Protein AF-A0A943WR57-F1 (afdb_monomer)

Structure (mmCIF, N/CA/C/O backbone):
data_AF-A0A943WR57-F1
#
_entry.id   AF-A0A943WR57-F1
#
loop_
_atom_site.group_PDB
_atom_site.id
_atom_site.type_symbol
_atom_site.label_atom_id
_atom_site.label_alt_id
_atom_site.label_comp_id
_atom_site.label_asym_id
_atom_site.label_entity_id
_atom_site.label_seq_id
_atom_site.pdbx_PDB_ins_code
_atom_site.Cartn_x
_atom_site.Cartn_y
_atom_site.Cartn_z
_atom_site.occupancy
_atom_site.B_iso_or_equiv
_atom_site.auth_seq_id
_atom_site.auth_comp_id
_atom_site.auth_asym_id
_atom_site.auth_atom_id
_atom_site.pdbx_PDB_model_num
ATOM 1 N N . MET A 1 1 ? -4.503 18.687 -3.479 1.00 68.00 1 MET A N 1
ATOM 2 C CA . MET A 1 1 ? -4.415 17.329 -2.901 1.00 68.00 1 MET A CA 1
ATOM 3 C C . MET A 1 1 ? -3.536 16.494 -3.815 1.00 68.00 1 MET A C 1
ATOM 5 O O . MET A 1 1 ? -3.746 16.561 -5.022 1.00 68.00 1 MET A O 1
ATOM 9 N N . ARG A 1 2 ? -2.519 15.802 -3.285 1.00 83.75 2 ARG A N 1
ATOM 10 C CA . ARG A 1 2 ? -1.677 14.888 -4.081 1.00 83.75 2 ARG A CA 1
ATOM 11 C C . ARG A 1 2 ? -2.567 13.749 -4.599 1.00 83.75 2 ARG A C 1
ATOM 13 O O . ARG A 1 2 ? -3.500 13.366 -3.904 1.00 83.75 2 ARG A O 1
ATOM 20 N N . GLN A 1 3 ? -2.325 13.270 -5.815 1.00 93.25 3 GLN A N 1
ATOM 21 C CA . GLN A 1 3 ? -3.018 12.110 -6.381 1.00 93.25 3 GLN A CA 1
ATOM 22 C C . GLN A 1 3 ? -1.965 11.058 -6.698 1.00 93.25 3 GLN A C 1
ATOM 24 O O . GLN A 1 3 ? -1.029 11.337 -7.446 1.00 93.25 3 GLN A O 1
ATOM 29 N N . ILE A 1 4 ? -2.090 9.892 -6.075 1.00 96.06 4 ILE A N 1
ATOM 30 C CA . ILE A 1 4 ? -1.194 8.756 -6.268 1.00 96.06 4 ILE A CA 1
ATOM 31 C C . ILE A 1 4 ? -2.064 7.577 -6.677 1.00 96.06 4 ILE A C 1
ATOM 33 O O . ILE A 1 4 ? -2.947 7.161 -5.924 1.00 96.06 4 ILE A O 1
ATOM 37 N N . ASP A 1 5 ? -1.809 7.042 -7.864 1.00 95.75 5 ASP A N 1
ATOM 38 C CA . ASP A 1 5 ? -2.511 5.875 -8.378 1.00 95.75 5 ASP A CA 1
ATOM 39 C C . ASP A 1 5 ? -1.576 4.663 -8.366 1.00 95.75 5 ASP A C 1
ATOM 41 O O . ASP A 1 5 ? -0.589 4.624 -9.094 1.00 95.75 5 ASP A O 1
ATOM 45 N N . LEU A 1 6 ? -1.876 3.696 -7.499 1.00 97.06 6 LEU A N 1
ATOM 46 C CA . LEU A 1 6 ? -1.194 2.404 -7.381 1.00 97.06 6 LEU A CA 1
ATOM 47 C C . LEU A 1 6 ? -2.132 1.264 -7.803 1.00 97.06 6 LEU A C 1
ATOM 49 O O . LEU A 1 6 ? -2.043 0.148 -7.279 1.00 97.06 6 LEU A O 1
ATOM 53 N N . THR A 1 7 ? -3.100 1.555 -8.680 1.00 96.25 7 THR A N 1
ATOM 54 C CA . THR A 1 7 ? -4.072 0.574 -9.179 1.00 96.25 7 THR A CA 1
ATOM 55 C C . THR A 1 7 ? -3.686 -0.065 -10.505 1.00 96.25 7 THR A C 1
ATOM 57 O O . THR A 1 7 ? -4.315 -1.048 -10.901 1.00 96.25 7 THR A O 1
ATOM 60 N N . ASP A 1 8 ? -2.638 0.429 -11.156 1.00 88.31 8 ASP A N 1
ATOM 61 C CA . ASP A 1 8 ? -2.116 -0.112 -12.405 1.00 88.31 8 ASP A CA 1
ATOM 62 C C . ASP A 1 8 ? -0.586 -0.174 -12.362 1.00 88.31 8 ASP A C 1
ATOM 64 O O . ASP A 1 8 ? 0.056 0.615 -11.669 1.00 88.31 8 ASP A O 1
ATOM 68 N N . SER A 1 9 ? 0.004 -1.128 -13.081 1.00 82.06 9 SER A N 1
ATOM 69 C CA . SER A 1 9 ? 1.452 -1.215 -13.255 1.00 82.06 9 SER A CA 1
ATOM 70 C C . SER A 1 9 ? 1.822 -1.015 -14.717 1.00 82.06 9 SER A C 1
ATOM 72 O O . SER A 1 9 ? 1.726 -1.908 -15.559 1.00 82.06 9 SER A O 1
ATOM 74 N N . ILE A 1 10 ? 2.342 0.172 -15.024 1.00 78.25 10 ILE A N 1
ATOM 75 C CA . ILE A 1 10 ? 2.962 0.422 -16.322 1.00 78.25 10 ILE A CA 1
ATOM 76 C C . ILE A 1 10 ? 4.373 -0.170 -16.294 1.00 78.25 10 ILE A C 1
ATOM 78 O O . ILE A 1 10 ? 5.290 0.363 -15.657 1.00 78.25 10 ILE A O 1
ATOM 82 N N . ARG A 1 11 ? 4.556 -1.303 -16.981 1.00 75.38 11 ARG A N 1
ATOM 83 C CA . ARG A 1 11 ? 5.883 -1.888 -17.193 1.00 75.38 11 ARG A CA 1
ATOM 84 C C . ARG A 1 11 ? 6.597 -1.169 -18.325 1.00 75.38 11 ARG A C 1
ATOM 86 O O . ARG A 1 11 ? 6.231 -1.300 -19.490 1.00 75.38 11 ARG A O 1
ATOM 93 N N . THR A 1 12 ? 7.681 -0.496 -17.975 1.00 84.44 12 THR A N 1
ATOM 94 C CA . THR A 1 12 ? 8.628 0.045 -18.951 1.00 84.44 12 THR A CA 1
ATOM 95 C C . THR A 1 12 ? 9.788 -0.943 -19.118 1.00 84.44 12 THR A C 1
ATOM 97 O O . THR A 1 12 ? 10.379 -1.326 -18.102 1.00 84.44 12 THR A O 1
ATOM 100 N N . PRO A 1 13 ? 10.146 -1.375 -20.342 1.00 86.62 13 PRO A N 1
ATOM 101 C CA . PRO A 1 13 ? 11.310 -2.239 -20.556 1.00 86.62 13 PRO A CA 1
ATOM 102 C C . PRO A 1 13 ? 12.584 -1.649 -19.929 1.00 86.62 13 PRO A C 1
ATOM 104 O O . PRO A 1 13 ? 12.829 -0.449 -20.052 1.00 86.62 13 PRO A O 1
ATOM 107 N N . GLY A 1 14 ? 13.386 -2.468 -19.240 1.00 90.81 14 GLY A N 1
ATOM 108 C CA . GLY A 1 14 ? 14.622 -2.016 -18.583 1.00 90.81 14 GLY A CA 1
ATOM 109 C C . GLY A 1 14 ? 14.424 -1.379 -17.199 1.00 90.81 14 GLY A C 1
ATOM 110 O O . GLY A 1 14 ? 15.386 -0.916 -16.582 1.00 90.81 14 GLY A O 1
ATOM 111 N N . SER A 1 15 ? 13.188 -1.327 -16.688 1.00 93.62 15 SER A N 1
ATOM 112 C CA . SER A 1 15 ? 12.881 -0.767 -15.364 1.00 93.62 15 SER A CA 1
ATOM 113 C C . SER A 1 15 ? 12.853 -1.798 -14.228 1.00 93.62 15 SER A C 1
ATOM 115 O O . SER A 1 15 ? 12.580 -1.435 -13.083 1.00 93.62 15 SER A O 1
ATOM 117 N N . GLU A 1 16 ? 13.189 -3.060 -14.497 1.00 94.69 16 GLU A N 1
ATOM 118 C CA . GLU A 1 16 ? 13.042 -4.194 -13.576 1.00 94.69 16 GLU A CA 1
ATOM 119 C C . GLU A 1 16 ? 13.788 -3.947 -12.259 1.00 94.69 16 GLU A C 1
ATOM 121 O O . GLU A 1 16 ? 13.219 -4.062 -11.175 1.00 94.69 16 GLU A O 1
ATOM 126 N N . ALA A 1 17 ? 15.043 -3.495 -12.335 1.00 96.19 17 ALA A N 1
ATOM 127 C CA . ALA A 1 17 ? 15.840 -3.197 -11.146 1.00 96.19 17 ALA A CA 1
ATOM 128 C C . ALA A 1 17 ? 15.253 -2.045 -10.309 1.00 96.19 17 ALA A C 1
ATOM 130 O O . ALA A 1 17 ? 15.412 -2.019 -9.086 1.00 96.19 17 ALA A O 1
ATOM 131 N N . ARG A 1 18 ? 14.588 -1.075 -10.950 1.00 95.75 18 ARG 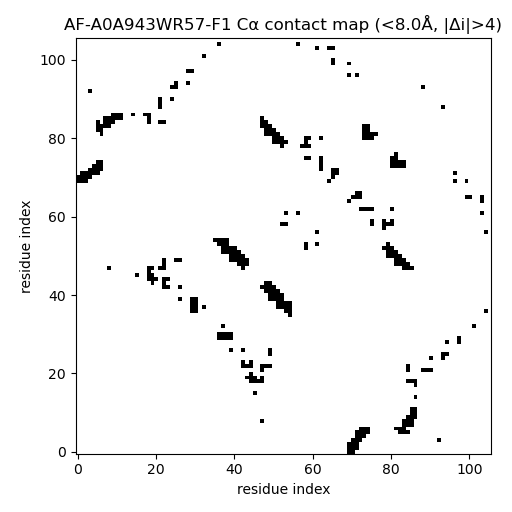A N 1
ATOM 132 C CA . ARG A 1 18 ? 13.926 0.040 -10.261 1.00 95.75 18 ARG A CA 1
ATOM 133 C C . ARG A 1 18 ? 12.643 -0.430 -9.582 1.00 95.75 18 ARG A C 1
ATOM 135 O O . ARG A 1 18 ? 12.445 -0.107 -8.414 1.00 95.75 18 ARG A O 1
ATOM 142 N N . ILE A 1 19 ? 11.820 -1.208 -10.282 1.00 96.62 19 ILE A N 1
ATOM 143 C CA . ILE A 1 19 ? 10.590 -1.803 -9.744 1.00 96.62 19 ILE A CA 1
ATOM 144 C C . ILE A 1 19 ? 10.912 -2.687 -8.533 1.00 96.62 19 ILE A C 1
ATOM 146 O O . ILE A 1 19 ? 10.277 -2.554 -7.486 1.00 96.62 19 ILE A O 1
ATOM 150 N N . ALA A 1 20 ? 11.966 -3.500 -8.618 1.00 97.38 20 ALA A N 1
ATOM 151 C CA . ALA A 1 20 ? 12.429 -4.312 -7.501 1.00 97.38 20 ALA A CA 1
ATOM 152 C C . ALA A 1 20 ? 12.813 -3.451 -6.280 1.00 97.38 20 ALA A C 1
ATOM 154 O O . ALA A 1 20 ? 12.401 -3.740 -5.157 1.00 97.38 20 ALA A O 1
ATOM 155 N N . ARG A 1 21 ? 13.536 -2.336 -6.485 1.00 98.44 21 ARG A N 1
ATOM 156 C CA . ARG A 1 21 ? 13.874 -1.393 -5.399 1.00 98.44 21 ARG A CA 1
ATOM 157 C C . ARG A 1 21 ? 12.638 -0.753 -4.765 1.00 98.44 21 ARG A C 1
ATOM 159 O O . ARG A 1 21 ? 12.576 -0.689 -3.543 1.00 98.44 21 ARG A O 1
ATOM 166 N N . LEU A 1 22 ? 11.671 -0.302 -5.564 1.00 98.25 22 LEU A N 1
ATOM 167 C CA . LEU A 1 22 ? 10.415 0.256 -5.048 1.00 98.25 22 LEU A CA 1
ATOM 168 C C . LEU A 1 22 ? 9.625 -0.772 -4.236 1.00 98.25 22 LEU A C 1
ATOM 170 O O . LEU A 1 22 ? 9.112 -0.452 -3.169 1.00 98.25 22 LEU A O 1
ATOM 174 N N . THR A 1 23 ? 9.558 -2.009 -4.728 1.00 98.44 23 THR A N 1
ATOM 175 C CA . THR A 1 23 ? 8.835 -3.100 -4.066 1.00 98.44 23 THR A CA 1
ATOM 176 C C . THR A 1 23 ? 9.447 -3.408 -2.707 1.00 98.44 23 THR A C 1
ATOM 178 O O . THR A 1 23 ? 8.727 -3.459 -1.711 1.00 98.44 23 THR A O 1
ATOM 181 N N . ARG A 1 24 ? 10.782 -3.524 -2.634 1.00 98.69 24 ARG A N 1
ATOM 182 C CA . ARG A 1 24 ? 11.494 -3.695 -1.358 1.00 98.69 24 ARG A CA 1
ATOM 183 C C . ARG A 1 24 ? 11.301 -2.508 -0.420 1.00 98.69 24 ARG A C 1
ATOM 185 O O . ARG A 1 24 ? 11.144 -2.717 0.776 1.00 98.69 24 ARG A O 1
ATOM 192 N N . HIS A 1 25 ? 11.283 -1.285 -0.952 1.00 98.69 25 HIS A N 1
ATOM 193 C CA . HIS A 1 25 ? 11.052 -0.078 -0.156 1.00 98.69 25 HIS A CA 1
ATOM 194 C C . HIS A 1 25 ? 9.661 -0.065 0.471 1.00 98.69 25 HIS A C 1
ATOM 196 O O . HIS A 1 25 ? 9.550 0.079 1.685 1.00 98.69 25 HIS A O 1
ATOM 202 N N . LEU A 1 26 ? 8.603 -0.275 -0.321 1.00 98.62 26 LEU A N 1
ATOM 203 C CA . LEU A 1 26 ? 7.242 -0.336 0.218 1.00 98.62 26 LEU A CA 1
ATOM 204 C C . LEU A 1 26 ? 7.099 -1.483 1.223 1.00 98.62 26 LEU A C 1
ATOM 206 O O . LEU A 1 26 ? 6.510 -1.294 2.283 1.00 98.62 26 LEU A O 1
ATOM 210 N N . HIS A 1 27 ? 7.666 -2.654 0.922 1.00 98.62 27 HIS A N 1
ATOM 211 C CA . HIS A 1 27 ? 7.658 -3.784 1.845 1.00 98.62 27 HIS A CA 1
ATOM 212 C C . HIS A 1 27 ? 8.303 -3.419 3.190 1.00 98.62 27 HIS A C 1
ATOM 214 O O . HIS A 1 27 ? 7.672 -3.616 4.225 1.00 98.62 27 HIS A O 1
ATOM 220 N N . ALA A 1 28 ? 9.503 -2.830 3.183 1.00 98.25 28 ALA A N 1
ATOM 221 C CA . ALA A 1 28 ? 10.186 -2.395 4.400 1.00 98.25 28 ALA A CA 1
ATOM 222 C C . ALA A 1 28 ? 9.351 -1.374 5.189 1.00 98.25 28 ALA A C 1
ATOM 224 O O . ALA A 1 28 ? 9.129 -1.561 6.380 1.00 98.25 28 ALA A O 1
ATOM 225 N N . ARG A 1 29 ? 8.784 -0.366 4.514 1.00 97.88 29 ARG A N 1
ATOM 226 C CA . ARG A 1 29 ? 7.910 0.626 5.157 1.00 97.88 29 ARG A CA 1
ATOM 227 C C . ARG A 1 29 ? 6.698 0.001 5.835 1.00 97.88 29 ARG A C 1
ATOM 229 O O . ARG A 1 29 ? 6.365 0.365 6.957 1.00 97.88 29 ARG A O 1
ATOM 236 N N . LEU A 1 30 ? 6.032 -0.951 5.188 1.00 97.44 30 LEU A N 1
ATOM 237 C CA . LEU A 1 30 ? 4.888 -1.628 5.801 1.00 97.44 30 LEU A CA 1
ATOM 238 C C . LEU A 1 30 ? 5.302 -2.483 7.010 1.00 97.44 30 LEU A C 1
ATOM 240 O O . LEU A 1 30 ? 4.537 -2.564 7.967 1.00 97.44 30 LEU A O 1
ATOM 244 N N . LEU A 1 31 ? 6.504 -3.070 7.003 1.00 96.00 31 LEU A N 1
ATOM 245 C CA . LEU A 1 31 ? 7.050 -3.787 8.161 1.00 96.00 31 LEU A CA 1
ATOM 246 C C . LEU A 1 31 ? 7.441 -2.849 9.316 1.00 96.00 31 LEU A C 1
ATOM 248 O O . LEU A 1 31 ? 7.285 -3.234 10.475 1.00 96.00 31 LEU A O 1
ATOM 252 N N . ASP A 1 32 ? 7.880 -1.620 9.020 1.00 95.88 32 ASP A N 1
ATOM 253 C CA . ASP A 1 32 ? 8.267 -0.612 10.022 1.00 95.88 32 ASP A CA 1
ATOM 254 C C . ASP A 1 32 ? 7.104 -0.178 10.937 1.00 95.88 32 ASP A C 1
ATOM 256 O O . ASP A 1 32 ? 7.347 0.403 11.993 1.00 95.88 32 ASP A O 1
ATOM 260 N N . PHE A 1 33 ? 5.845 -0.480 10.588 1.00 94.19 33 PHE A N 1
ATOM 261 C CA . PHE A 1 33 ? 4.709 -0.279 11.499 1.00 94.19 33 PHE A CA 1
ATOM 262 C C . PHE A 1 33 ? 4.824 -1.099 12.793 1.00 94.19 33 PHE A C 1
ATOM 264 O O . PHE A 1 33 ? 4.271 -0.710 13.820 1.00 94.19 33 PHE A O 1
ATOM 271 N N . GLY A 1 34 ? 5.500 -2.250 12.745 1.00 88.69 34 GLY A N 1
ATOM 272 C CA . GLY A 1 34 ? 5.569 -3.172 13.871 1.00 88.69 34 GLY A CA 1
ATOM 273 C C . GLY A 1 34 ? 4.242 -3.896 14.168 1.00 88.69 34 GLY A C 1
ATOM 274 O O . GLY A 1 34 ? 3.365 -4.016 13.304 1.00 88.69 34 GLY A O 1
ATOM 275 N N . PRO A 1 35 ? 4.098 -4.461 15.381 1.00 85.81 35 PRO A N 1
ATOM 276 C CA . PRO A 1 35 ? 2.918 -5.233 15.766 1.00 85.81 35 PRO A CA 1
ATOM 277 C C . PRO A 1 35 ? 1.620 -4.423 15.659 1.00 85.81 35 PRO A C 1
ATOM 279 O O . PRO A 1 35 ? 1.543 -3.300 16.142 1.00 85.81 35 PRO A O 1
ATOM 282 N N . GLY A 1 36 ? 0.584 -5.018 15.062 1.00 83.56 36 GLY A N 1
ATOM 283 C CA . GLY A 1 36 ? -0.717 -4.365 14.855 1.00 83.56 36 GLY A CA 1
ATOM 284 C C . GLY A 1 36 ? -0.824 -3.555 13.558 1.00 83.56 36 GLY A C 1
ATOM 285 O O . GLY A 1 36 ? -1.928 -3.179 13.181 1.00 83.56 36 GLY A O 1
ATOM 286 N N . GLY A 1 37 ? 0.285 -3.350 12.842 1.00 91.94 37 GLY A N 1
ATOM 287 C CA . GLY A 1 37 ? 0.297 -2.696 11.538 1.00 91.94 37 GLY A CA 1
ATOM 288 C C . GLY A 1 37 ? -0.203 -3.554 10.368 1.00 91.94 37 GLY A C 1
ATOM 289 O O . GLY A 1 37 ? -0.681 -4.683 10.549 1.00 91.94 37 GLY A O 1
ATOM 290 N N . PRO A 1 38 ? -0.052 -3.044 9.131 1.00 96.88 38 PRO A N 1
ATOM 291 C CA . PRO A 1 38 ? -0.328 -3.796 7.916 1.00 96.88 38 PRO A CA 1
ATOM 292 C C . PRO A 1 38 ? 0.427 -5.130 7.892 1.00 96.88 38 PRO A C 1
ATOM 294 O O . PRO A 1 38 ? 1.647 -5.192 8.032 1.00 96.88 38 PRO A O 1
ATOM 297 N N . LYS A 1 39 ? -0.296 -6.223 7.649 1.00 97.31 39 LYS A N 1
ATOM 298 C CA . LYS A 1 39 ? 0.294 -7.546 7.452 1.00 97.31 39 LYS A CA 1
ATOM 299 C C . LYS A 1 39 ? 0.585 -7.754 5.972 1.00 97.31 39 LYS A C 1
ATOM 301 O O . LYS A 1 39 ? -0.335 -8.028 5.199 1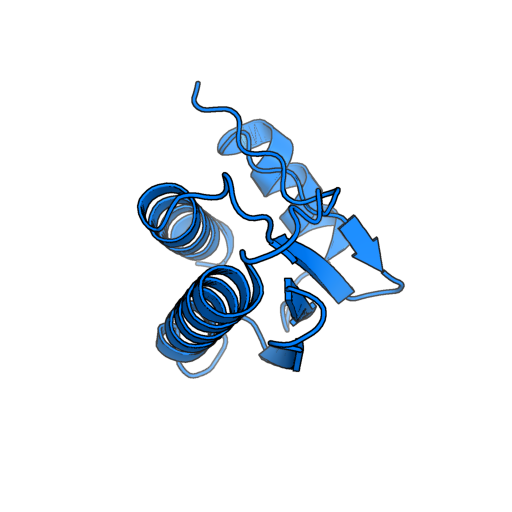.00 97.31 39 LYS A O 1
ATOM 306 N N . VAL A 1 40 ? 1.856 -7.672 5.589 1.00 97.94 40 VAL A N 1
ATOM 307 C CA . VAL A 1 40 ? 2.296 -7.990 4.224 1.00 97.94 40 VAL A CA 1
ATOM 308 C C . VAL A 1 40 ? 2.173 -9.496 3.981 1.00 97.94 40 VAL A C 1
ATOM 310 O O . VAL A 1 40 ? 2.664 -10.309 4.761 1.00 97.94 40 VAL A O 1
ATOM 313 N N . LEU A 1 41 ? 1.472 -9.866 2.912 1.00 98.12 41 LEU A N 1
ATOM 314 C CA . LEU A 1 41 ? 1.264 -11.252 2.488 1.00 98.12 41 LEU A CA 1
ATOM 315 C C . LEU A 1 41 ? 2.251 -11.670 1.398 1.00 98.12 41 LEU A C 1
ATOM 317 O O . LEU A 1 41 ? 2.678 -12.820 1.364 1.00 98.12 41 LEU A O 1
ATOM 321 N N . SER A 1 42 ? 2.595 -10.747 0.501 1.00 98.31 42 SER A N 1
ATOM 322 C CA . SER A 1 42 ? 3.587 -10.973 -0.548 1.00 98.31 42 SER A CA 1
ATOM 323 C C . SER A 1 42 ? 4.167 -9.653 -1.044 1.00 98.31 42 SER A C 1
ATOM 325 O O . SER A 1 42 ? 3.459 -8.649 -1.113 1.00 98.31 42 SER A O 1
ATOM 327 N N . ALA A 1 43 ? 5.429 -9.687 -1.460 1.00 98.38 43 ALA A N 1
ATOM 328 C CA . ALA A 1 43 ? 6.109 -8.604 -2.158 1.00 98.38 43 ALA A CA 1
ATOM 329 C C . ALA A 1 43 ? 6.840 -9.208 -3.368 1.00 98.38 43 ALA A C 1
ATOM 331 O O . ALA A 1 43 ? 7.885 -9.835 -3.211 1.00 98.38 43 ALA A O 1
ATOM 332 N N . ASP A 1 44 ? 6.254 -9.088 -4.558 1.00 97.56 44 ASP A N 1
ATOM 333 C CA . ASP A 1 44 ? 6.821 -9.615 -5.800 1.00 97.56 44 ASP A CA 1
ATOM 334 C C . ASP A 1 44 ? 7.596 -8.512 -6.522 1.00 97.56 44 ASP A C 1
ATOM 336 O O . ASP A 1 44 ? 7.023 -7.634 -7.172 1.00 97.56 44 ASP A O 1
ATOM 340 N N . GLU A 1 45 ? 8.919 -8.577 -6.403 1.00 96.81 45 GLU A N 1
ATOM 341 C CA . GLU A 1 45 ? 9.856 -7.630 -7.007 1.00 96.81 45 GLU A CA 1
ATOM 342 C C . GLU A 1 45 ? 9.878 -7.688 -8.540 1.00 96.81 45 GLU A C 1
ATOM 344 O O . GLU A 1 45 ? 10.202 -6.691 -9.185 1.00 96.81 45 GLU A O 1
ATOM 349 N N . THR A 1 46 ? 9.520 -8.835 -9.125 1.00 93.50 46 THR A N 1
ATOM 350 C CA . THR A 1 46 ? 9.457 -9.022 -10.581 1.00 93.50 46 THR A CA 1
ATOM 351 C C . THR A 1 46 ? 8.176 -8.421 -11.143 1.00 93.50 46 THR A C 1
ATOM 353 O O . THR A 1 46 ? 8.171 -7.883 -12.255 1.00 93.50 46 THR A O 1
ATOM 356 N N . ALA A 1 47 ? 7.076 -8.525 -10.395 1.00 92.75 47 ALA A N 1
ATOM 357 C CA . ALA A 1 47 ? 5.788 -7.960 -10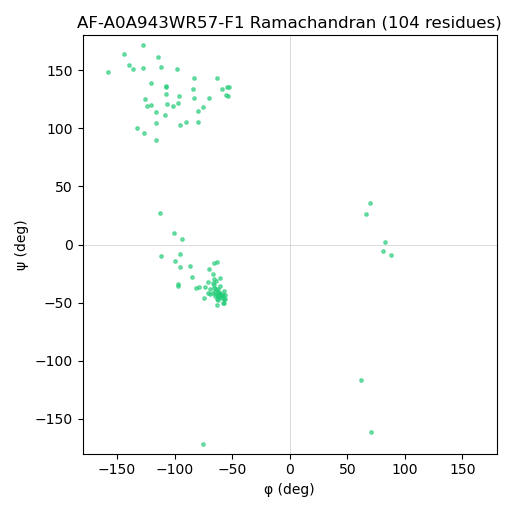.771 1.00 92.75 47 ALA A CA 1
ATOM 358 C C . ALA A 1 47 ? 5.588 -6.504 -10.354 1.00 92.75 47 ALA A C 1
ATOM 360 O O . ALA A 1 47 ? 4.713 -5.844 -10.911 1.00 92.75 47 ALA A O 1
ATOM 361 N N . GLY A 1 48 ? 6.384 -6.005 -9.409 1.00 96.50 48 GLY A N 1
ATOM 362 C CA . GLY A 1 48 ? 6.150 -4.696 -8.818 1.00 96.50 48 GLY A CA 1
ATOM 363 C C . GLY A 1 48 ? 4.903 -4.684 -7.951 1.00 96.50 48 GLY A C 1
ATOM 364 O 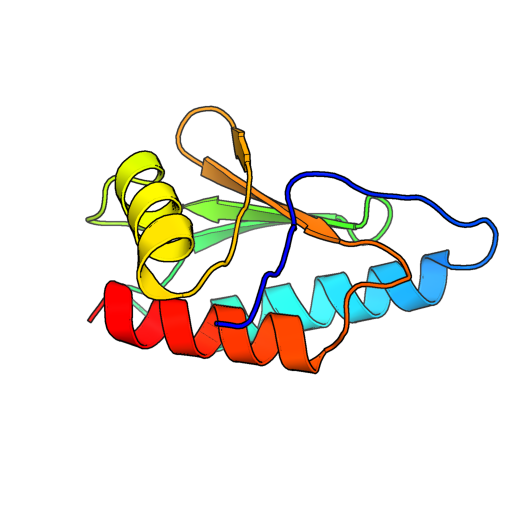O . GLY A 1 48 ? 4.158 -3.714 -7.982 1.00 96.50 48 GLY A O 1
ATOM 365 N N . THR A 1 49 ? 4.612 -5.775 -7.239 1.00 97.94 49 THR A N 1
ATOM 366 C CA . THR A 1 49 ? 3.371 -5.877 -6.460 1.00 97.94 49 THR A CA 1
ATOM 367 C C . THR A 1 49 ? 3.637 -6.090 -4.988 1.00 97.94 49 THR A C 1
ATOM 369 O O . THR A 1 49 ? 4.500 -6.879 -4.604 1.00 97.94 49 THR A O 1
ATOM 372 N N . VAL A 1 50 ? 2.852 -5.418 -4.151 1.00 98.62 50 VAL A N 1
ATOM 373 C CA . VAL A 1 50 ? 2.809 -5.677 -2.712 1.00 98.62 50 VAL A CA 1
ATOM 374 C C . VAL A 1 50 ? 1.367 -5.949 -2.318 1.00 98.62 50 VAL A C 1
ATOM 376 O O . VAL A 1 50 ? 0.479 -5.145 -2.599 1.00 98.62 50 VAL A O 1
ATOM 379 N N . ARG A 1 51 ? 1.130 -7.093 -1.672 1.00 98.62 51 ARG A N 1
ATOM 380 C CA . ARG A 1 51 ? -0.177 -7.466 -1.122 1.00 98.62 51 ARG A CA 1
ATOM 381 C C . ARG A 1 51 ? -0.125 -7.371 0.388 1.00 98.62 51 ARG A C 1
ATOM 383 O O . ARG A 1 51 ? 0.763 -7.958 1.006 1.00 98.62 51 ARG A O 1
ATOM 390 N N . ALA A 1 52 ? -1.085 -6.678 0.982 1.00 98.38 52 ALA A N 1
ATOM 391 C CA . ALA A 1 52 ? -1.191 -6.540 2.428 1.00 98.38 52 ALA A CA 1
ATOM 392 C C . ALA A 1 52 ? -2.645 -6.640 2.899 1.00 98.38 52 ALA A C 1
ATOM 394 O O . ALA A 1 52 ? -3.580 -6.340 2.162 1.00 98.38 52 ALA A O 1
ATOM 395 N N . ARG A 1 53 ? -2.833 -7.049 4.150 1.00 97.62 53 ARG A N 1
ATOM 396 C CA . ARG A 1 53 ? -4.100 -6.919 4.882 1.00 97.62 53 ARG A CA 1
ATOM 397 C C . ARG A 1 53 ? -3.915 -5.954 6.041 1.00 97.62 53 ARG A C 1
ATOM 399 O O . ARG A 1 53 ? -2.793 -5.741 6.491 1.00 97.62 53 ARG A O 1
ATOM 406 N N . PHE A 1 54 ? -5.020 -5.443 6.564 1.00 96.88 54 PHE A N 1
ATOM 407 C CA . PHE A 1 54 ? -5.030 -4.556 7.724 1.00 96.88 54 PHE A CA 1
ATOM 408 C C . PHE A 1 54 ? -5.768 -5.252 8.877 1.00 96.88 54 PHE A C 1
ATOM 410 O O . PHE A 1 54 ? -6.993 -5.181 8.943 1.00 96.88 54 PHE A O 1
ATOM 417 N N . PRO A 1 55 ? -5.072 -6.017 9.741 1.00 94.94 55 PRO A N 1
ATOM 418 C CA 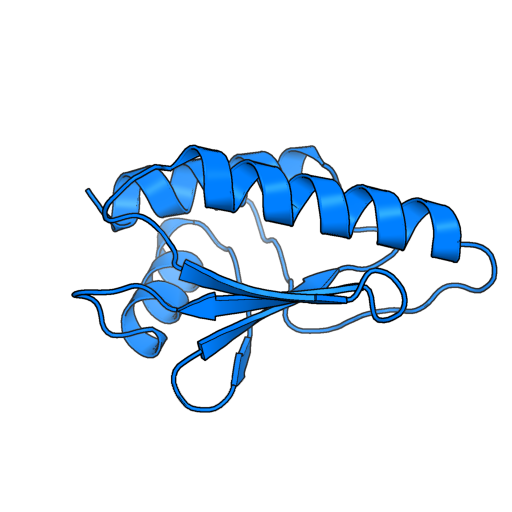. PRO A 1 55 ? -5.707 -6.724 10.852 1.00 94.94 55 PRO A CA 1
ATOM 419 C C . PRO A 1 55 ? -6.522 -5.776 11.736 1.00 94.94 55 PRO A C 1
ATOM 421 O O . PRO A 1 55 ? -6.056 -4.696 12.064 1.00 94.94 55 PRO A O 1
ATOM 424 N N . GLY A 1 56 ? -7.737 -6.175 12.115 1.00 94.00 56 GLY A N 1
ATOM 425 C CA . GLY A 1 56 ? -8.644 -5.318 12.891 1.00 94.00 56 GLY A CA 1
ATOM 426 C C . GLY A 1 56 ? -9.415 -4.283 12.063 1.00 94.00 56 GLY A C 1
ATOM 427 O O . GLY A 1 56 ? -10.330 -3.658 12.591 1.00 94.00 56 GLY A O 1
ATOM 428 N N . HIS A 1 57 ? -9.130 -4.156 10.763 1.00 95.25 57 HIS A N 1
ATOM 429 C CA . HIS A 1 57 ? -9.795 -3.210 9.869 1.00 95.25 57 HIS A CA 1
ATOM 430 C C . HIS A 1 57 ? -10.340 -3.901 8.612 1.00 95.25 57 HIS A C 1
ATOM 43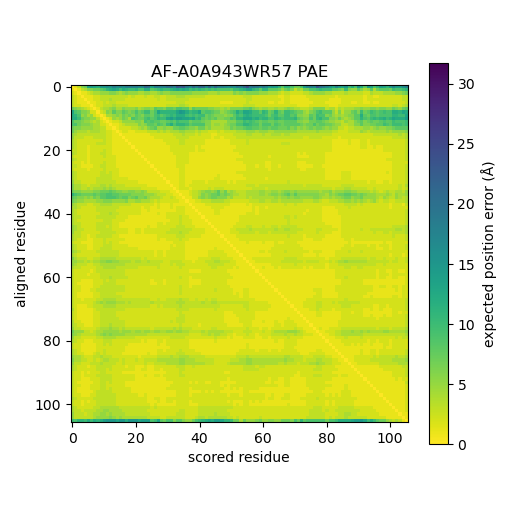2 O O . HIS A 1 57 ? -9.806 -4.899 8.127 1.00 95.25 57 HIS A O 1
ATOM 438 N N . SER A 1 58 ? -11.409 -3.345 8.038 1.00 96.81 58 SER A N 1
ATOM 439 C CA . SER A 1 58 ? -11.860 -3.743 6.703 1.00 96.81 58 SER A CA 1
ATOM 440 C C . SER A 1 58 ? -10.929 -3.146 5.652 1.00 96.81 58 SER A C 1
ATOM 442 O O . SER A 1 58 ? -10.859 -1.926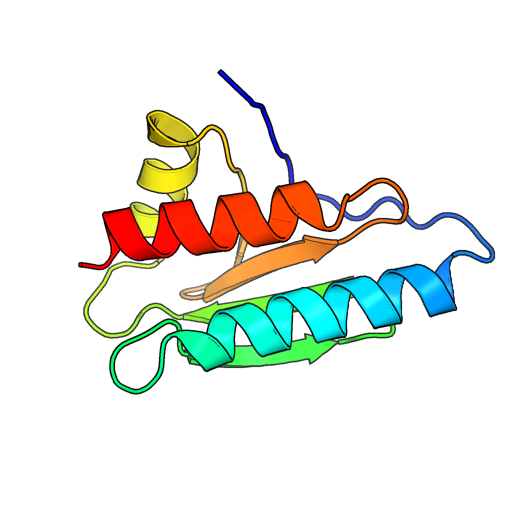 5.506 1.00 96.81 58 SER A O 1
ATOM 444 N N . THR A 1 59 ? -10.252 -3.994 4.876 1.00 98.12 59 THR A N 1
ATOM 445 C CA . THR A 1 59 ? -9.335 -3.533 3.825 1.00 98.12 59 THR A CA 1
ATOM 446 C C . THR A 1 59 ? -10.017 -2.616 2.813 1.00 98.12 59 THR A C 1
ATOM 448 O O . THR A 1 59 ? -9.452 -1.594 2.435 1.00 98.12 59 THR A O 1
ATOM 451 N N . ALA A 1 60 ? -11.258 -2.923 2.430 1.00 98.25 60 ALA A N 1
ATOM 452 C CA . ALA A 1 60 ? -12.024 -2.079 1.519 1.00 98.25 60 ALA A CA 1
ATOM 453 C C . ALA A 1 60 ? -12.250 -0.668 2.091 1.00 98.25 60 ALA A C 1
ATOM 455 O O . ALA A 1 60 ? -12.079 0.315 1.378 1.00 98.25 60 ALA A O 1
ATOM 456 N N . GLN A 1 61 ? -12.569 -0.562 3.387 1.00 97.94 61 GLN A N 1
ATOM 457 C CA . GLN A 1 61 ? -12.758 0.732 4.050 1.00 97.94 61 GLN A CA 1
ATOM 458 C C . GLN A 1 61 ? -11.442 1.501 4.197 1.00 97.94 61 GLN A C 1
ATOM 460 O O . GLN A 1 61 ? -11.430 2.715 4.025 1.00 97.94 61 GLN A O 1
ATOM 465 N N . VAL A 1 62 ? -10.328 0.819 4.483 1.00 98.06 62 VAL A N 1
ATOM 466 C CA . VAL A 1 62 ? -9.004 1.463 4.533 1.00 98.06 62 VAL A CA 1
ATOM 467 C C . VAL A 1 62 ? -8.645 2.059 3.170 1.00 98.06 62 VAL A C 1
ATOM 469 O O . VAL A 1 62 ? -8.216 3.209 3.106 1.00 98.06 62 VAL A O 1
ATOM 472 N N . LEU A 1 63 ? -8.866 1.317 2.080 1.00 98.38 63 LEU A N 1
ATOM 473 C CA . LEU A 1 63 ? -8.605 1.799 0.720 1.00 98.38 63 LEU A CA 1
ATOM 474 C C . LEU A 1 63 ? -9.509 2.974 0.323 1.00 98.38 63 LEU A C 1
ATOM 476 O O . LEU A 1 63 ? -9.029 3.930 -0.282 1.00 98.38 63 LEU A O 1
ATOM 480 N N . ASP A 1 64 ? -10.792 2.932 0.687 1.00 98.31 64 ASP A N 1
ATOM 481 C CA . ASP A 1 64 ? -11.724 4.040 0.450 1.00 98.31 64 ASP A CA 1
ATOM 482 C C . ASP A 1 64 ? -11.308 5.310 1.212 1.00 98.31 64 ASP A C 1
ATOM 484 O O . ASP A 1 64 ? -11.253 6.406 0.647 1.00 98.31 64 ASP A O 1
ATOM 488 N N . ARG A 1 65 ? -10.905 5.164 2.481 1.00 97.75 65 ARG A N 1
ATOM 489 C CA . ARG A 1 65 ? -10.391 6.282 3.285 1.00 97.75 65 ARG A CA 1
ATOM 490 C C . ARG A 1 65 ? -9.085 6.832 2.720 1.00 97.75 65 ARG A C 1
ATOM 492 O O . ARG A 1 65 ? -8.981 8.041 2.571 1.00 97.75 65 ARG A O 1
ATOM 499 N N . LEU A 1 66 ? -8.131 5.987 2.324 1.00 97.75 66 LEU A N 1
ATOM 500 C CA . LEU A 1 66 ? -6.905 6.437 1.649 1.00 97.75 66 LEU A CA 1
ATOM 501 C C . LEU A 1 66 ? -7.205 7.248 0.381 1.00 97.75 66 LEU A C 1
ATOM 503 O O . LEU A 1 66 ? -6.594 8.296 0.157 1.00 97.75 66 LEU A O 1
ATOM 507 N N . ALA A 1 67 ? -8.157 6.793 -0.433 1.00 97.81 67 ALA A N 1
ATOM 508 C CA . ALA A 1 67 ? -8.526 7.485 -1.660 1.00 97.81 67 ALA A CA 1
ATOM 509 C C . ALA A 1 67 ? -9.172 8.848 -1.371 1.00 97.81 67 ALA A C 1
ATOM 511 O O . ALA A 1 67 ? -8.854 9.835 -2.034 1.00 97.81 67 ALA A O 1
ATOM 512 N N . THR A 1 68 ? -10.053 8.915 -0.372 1.00 97.19 68 THR A N 1
ATOM 513 C CA . THR A 1 68 ? -10.826 10.123 -0.051 1.00 97.19 68 THR A CA 1
ATOM 514 C C . THR A 1 68 ? -10.057 11.148 0.785 1.00 97.19 68 THR A C 1
ATOM 516 O O . THR A 1 68 ? -10.205 12.343 0.534 1.00 97.19 68 THR A O 1
ATOM 519 N N . SER A 1 69 ? -9.226 10.724 1.745 1.00 94.94 69 SER A N 1
ATOM 520 C CA . SER A 1 69 ? -8.509 11.630 2.657 1.00 94.94 69 SER A CA 1
ATOM 521 C C . SER A 1 69 ? -7.074 11.939 2.229 1.00 94.94 69 SER A C 1
ATOM 523 O O . SER A 1 69 ? -6.604 13.055 2.450 1.00 94.94 69 SER A O 1
ATOM 525 N N . ALA A 1 70 ? -6.383 10.981 1.605 1.00 95.81 70 ALA A N 1
ATOM 526 C CA . ALA A 1 70 ? -4.979 11.114 1.209 1.00 95.81 70 ALA A CA 1
ATOM 527 C C . ALA A 1 70 ? -4.782 11.178 -0.317 1.00 95.81 70 ALA A C 1
ATOM 529 O O . ALA A 1 70 ? -3.688 11.479 -0.790 1.00 95.81 70 ALA A O 1
ATOM 530 N N . GLY A 1 71 ? -5.826 10.910 -1.109 1.00 97.62 71 GLY A N 1
ATOM 531 C CA . GLY A 1 71 ? -5.716 10.855 -2.568 1.00 97.62 71 GLY A CA 1
ATOM 532 C C . GLY A 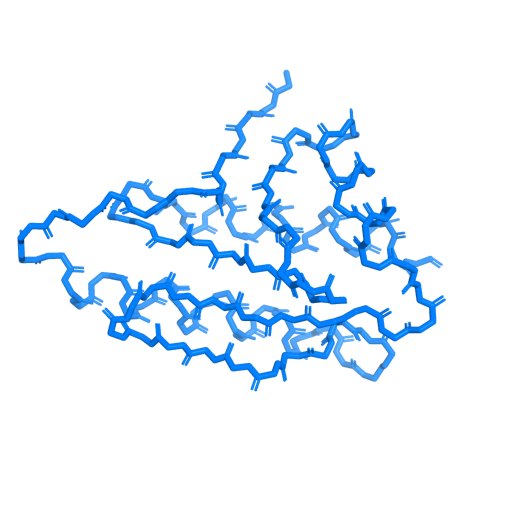1 71 ? -4.854 9.690 -3.065 1.00 97.62 71 GLY A C 1
ATOM 533 O O . GLY A 1 71 ? -4.262 9.792 -4.140 1.00 97.62 71 GLY A O 1
ATOM 534 N N . VAL A 1 72 ? -4.750 8.604 -2.287 1.00 98.00 72 VAL A N 1
ATOM 535 C CA . VAL A 1 72 ? -3.982 7.405 -2.654 1.00 98.00 72 VAL A CA 1
ATOM 536 C C . VAL A 1 72 ? -4.928 6.274 -3.018 1.00 98.00 72 VAL A C 1
ATOM 538 O O . VAL A 1 72 ? -5.737 5.842 -2.201 1.00 98.00 72 VAL A O 1
ATOM 541 N N . ARG A 1 73 ? -4.819 5.767 -4.245 1.00 98.12 73 ARG A N 1
ATOM 542 C CA . ARG A 1 73 ? -5.643 4.661 -4.739 1.00 98.12 73 ARG A CA 1
ATOM 543 C C . ARG A 1 73 ? -4.806 3.397 -4.843 1.00 98.12 73 ARG A C 1
ATOM 545 O O . ARG A 1 73 ? -3.692 3.431 -5.350 1.00 98.12 73 ARG A O 1
ATOM 552 N N . ALA A 1 74 ? -5.361 2.278 -4.399 1.00 98.06 74 ALA A N 1
ATOM 553 C CA . ALA A 1 74 ? -4.807 0.943 -4.596 1.00 98.06 74 ALA A CA 1
ATOM 554 C C . ALA A 1 74 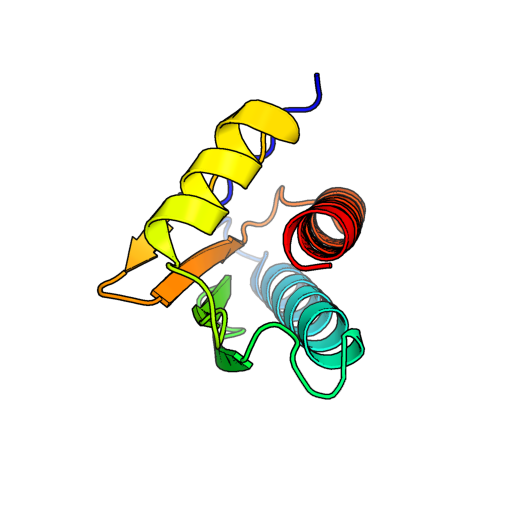? -5.956 -0.048 -4.815 1.00 98.06 74 ALA A C 1
ATOM 556 O O . ALA A 1 74 ? -7.123 0.279 -4.571 1.00 98.06 74 ALA A O 1
ATOM 557 N N . ARG A 1 75 ? -5.657 -1.242 -5.332 1.00 98.00 75 ARG A N 1
ATOM 558 C CA . ARG A 1 75 ? -6.701 -2.217 -5.665 1.00 98.00 75 ARG A CA 1
ATOM 559 C C . ARG A 1 75 ? -7.116 -3.020 -4.447 1.00 98.00 75 ARG A C 1
ATOM 561 O O . ARG A 1 75 ? -6.281 -3.424 -3.645 1.00 98.00 75 ARG A O 1
ATOM 568 N N . LEU A 1 76 ? -8.407 -3.322 -4.374 1.00 98.12 76 LEU A N 1
ATOM 569 C CA . LEU A 1 76 ? -8.903 -4.419 -3.558 1.00 98.12 76 LEU A CA 1
ATOM 570 C C . LEU A 1 76 ? -8.749 -5.723 -4.356 1.00 98.12 76 LEU A C 1
ATOM 572 O O . LEU A 1 76 ? -9.217 -5.819 -5.491 1.00 98.12 76 LEU A O 1
ATOM 576 N N . ASP A 1 77 ? -8.084 -6.706 -3.765 1.00 96.44 77 ASP A N 1
ATOM 577 C CA . ASP A 1 77 ? -7.880 -8.051 -4.300 1.00 96.44 77 ASP A CA 1
ATOM 578 C C . ASP A 1 77 ? -8.350 -9.070 -3.253 1.00 96.44 77 ASP A C 1
ATOM 580 O O . ASP A 1 77 ? -7.650 -9.371 -2.282 1.00 96.44 77 ASP A O 1
ATOM 584 N N . GLY A 1 78 ? -9.595 -9.530 -3.401 1.00 94.88 78 GLY A N 1
ATOM 585 C CA . GLY A 1 78 ? -10.296 -10.271 -2.355 1.00 94.88 78 GLY A CA 1
ATOM 586 C C . GLY A 1 78 ? -10.476 -9.414 -1.099 1.00 94.88 78 GLY A C 1
ATOM 587 O O . GLY A 1 78 ? -11.140 -8.383 -1.129 1.00 94.88 78 GLY A O 1
ATOM 588 N N . ASP A 1 79 ? -9.871 -9.840 0.007 1.00 94.62 79 ASP A N 1
ATOM 589 C CA . ASP A 1 79 ? -9.837 -9.125 1.289 1.00 94.62 79 ASP A CA 1
ATOM 590 C C . ASP A 1 79 ? -8.504 -8.384 1.532 1.00 94.62 79 ASP A C 1
ATOM 592 O O . ASP A 1 79 ? -8.240 -7.910 2.640 1.00 94.62 79 ASP A O 1
ATOM 596 N N . CYS A 1 80 ? -7.648 -8.291 0.511 1.00 97.81 80 CYS A N 1
ATOM 597 C CA . CYS A 1 80 ? -6.318 -7.692 0.581 1.00 97.81 80 CYS A CA 1
ATOM 598 C C . CYS A 1 80 ? -6.242 -6.393 -0.221 1.00 97.81 80 CYS A C 1
ATOM 600 O O . CYS A 1 80 ? -6.928 -6.218 -1.225 1.00 97.81 80 CYS A O 1
ATOM 602 N N . ALA A 1 81 ? -5.345 -5.506 0.186 1.00 98.50 81 ALA A N 1
ATOM 603 C CA . ALA A 1 81 ? -4.891 -4.402 -0.632 1.00 98.50 81 ALA A CA 1
ATOM 604 C C . ALA A 1 81 ? -3.774 -4.908 -1.539 1.00 98.50 81 ALA A C 1
ATOM 606 O O . ALA A 1 81 ? -2.859 -5.594 -1.082 1.00 98.50 81 ALA A O 1
ATOM 607 N N . LEU A 1 82 ? -3.859 -4.553 -2.813 1.00 98.62 82 LEU A N 1
ATOM 608 C CA . LEU A 1 82 ? -2.849 -4.790 -3.828 1.00 98.62 82 LEU A CA 1
ATOM 609 C C . LEU A 1 82 ? -2.334 -3.435 -4.315 1.00 98.62 82 LEU A C 1
ATOM 611 O O . LEU A 1 82 ? -3.068 -2.665 -4.940 1.00 98.62 82 LEU A O 1
ATOM 615 N N . PHE A 1 83 ? -1.063 -3.172 -4.033 1.00 98.38 83 PHE A N 1
ATOM 616 C CA . PHE A 1 83 ? -0.332 -2.010 -4.521 1.00 98.38 83 PHE A CA 1
ATOM 617 C C . PHE A 1 83 ? 0.463 -2.412 -5.758 1.00 98.38 83 PHE A C 1
ATOM 619 O O . PHE A 1 83 ? 1.289 -3.327 -5.693 1.00 98.38 83 PHE A O 1
ATOM 626 N N . LEU A 1 84 ? 0.197 -1.738 -6.874 1.00 98.00 84 LEU A N 1
ATOM 627 C CA . LEU A 1 84 ? 0.884 -1.928 -8.145 1.00 98.00 84 LEU A CA 1
ATOM 628 C C . LEU A 1 84 ? 1.896 -0.797 -8.322 1.00 98.00 84 LEU A C 1
ATOM 630 O O . LEU A 1 84 ? 1.541 0.376 -8.295 1.00 98.00 84 LEU A O 1
ATOM 634 N N . LEU A 1 85 ? 3.168 -1.169 -8.429 1.00 97.19 85 LEU A N 1
ATOM 635 C CA . LEU A 1 85 ? 4.300 -0.260 -8.527 1.00 97.19 85 LEU A CA 1
ATOM 636 C C . LEU A 1 85 ? 4.841 -0.276 -9.950 1.00 97.19 85 LEU A C 1
ATOM 638 O O . LEU A 1 85 ? 5.052 -1.331 -10.553 1.00 97.19 85 LEU A O 1
ATOM 642 N N . SER A 1 86 ? 5.126 0.910 -10.458 1.00 93.50 86 SER A N 1
ATOM 643 C CA . SER A 1 86 ? 5.603 1.138 -11.814 1.00 93.50 86 SER A CA 1
ATOM 644 C C . SER A 1 86 ? 6.874 1.980 -11.813 1.00 93.50 86 SER A C 1
ATOM 646 O O . SER A 1 86 ? 7.356 2.481 -10.791 1.00 93.50 86 SER A O 1
ATOM 648 N N . SER A 1 87 ? 7.494 2.104 -12.984 1.00 92.31 87 SER A N 1
ATOM 649 C CA . SER A 1 87 ? 8.759 2.827 -13.136 1.00 92.31 87 SER A CA 1
ATOM 650 C C . SER A 1 87 ? 8.663 4.332 -12.858 1.00 92.31 87 SER A C 1
ATOM 652 O O . SER A 1 87 ? 9.693 4.973 -12.676 1.00 92.31 87 SER A O 1
ATOM 654 N N . ASP A 1 88 ? 7.460 4.892 -12.835 1.00 92.44 88 ASP A N 1
ATOM 655 C CA . ASP A 1 88 ? 7.146 6.287 -12.516 1.00 92.44 88 ASP A CA 1
ATOM 656 C C . ASP A 1 88 ? 6.761 6.496 -11.043 1.00 92.44 88 ASP A C 1
ATOM 658 O O . ASP A 1 88 ? 6.905 7.612 -10.543 1.00 92.44 88 ASP A O 1
ATOM 662 N N . THR A 1 89 ? 6.372 5.442 -10.310 1.00 95.12 89 THR A N 1
ATOM 663 C CA . THR A 1 89 ? 6.126 5.531 -8.864 1.00 95.12 89 THR A CA 1
ATOM 664 C C . THR A 1 89 ? 7.367 6.082 -8.169 1.00 95.12 89 THR A C 1
ATOM 666 O O . THR A 1 89 ? 8.480 5.580 -8.380 1.00 95.12 89 THR A O 1
ATOM 669 N N . ARG A 1 90 ? 7.210 7.117 -7.343 1.00 96.06 90 ARG A N 1
ATOM 670 C CA . ARG A 1 90 ? 8.331 7.742 -6.633 1.00 96.06 90 ARG A CA 1
ATOM 671 C C . ARG A 1 90 ? 8.431 7.205 -5.211 1.00 96.06 90 ARG A C 1
ATOM 673 O O . ARG A 1 90 ? 7.422 6.852 -4.605 1.00 96.06 90 ARG A O 1
ATOM 680 N N . PHE A 1 91 ? 9.637 7.176 -4.653 1.00 97.69 91 PHE A N 1
ATOM 681 C CA . PHE A 1 91 ? 9.840 6.730 -3.270 1.00 97.69 91 PHE A CA 1
ATOM 682 C C . PHE A 1 91 ? 9.066 7.608 -2.276 1.00 97.69 91 PHE A C 1
ATOM 684 O O . PHE A 1 91 ? 8.467 7.102 -1.333 1.00 97.69 91 PHE A O 1
ATOM 691 N N . GLU A 1 92 ? 8.961 8.906 -2.553 1.00 97.94 92 GLU A N 1
ATOM 692 C CA . GLU A 1 92 ? 8.217 9.871 -1.746 1.00 97.94 92 GLU A CA 1
ATOM 693 C C . GLU A 1 92 ? 6.697 9.670 -1.826 1.00 97.94 92 GLU A C 1
ATOM 695 O O . GLU A 1 92 ? 5.972 10.185 -0.976 1.00 97.94 92 GLU A O 1
ATOM 700 N N . ASP A 1 93 ? 6.182 9.008 -2.871 1.00 97.56 93 ASP A N 1
ATOM 701 C CA . ASP A 1 93 ? 4.770 8.603 -2.923 1.00 97.56 93 ASP A CA 1
ATOM 702 C C . ASP A 1 93 ? 4.532 7.422 -1.962 1.00 97.56 93 ASP A C 1
ATOM 704 O O . ASP A 1 93 ? 3.509 7.381 -1.283 1.00 97.56 93 ASP A O 1
ATOM 708 N N . LEU A 1 94 ? 5.504 6.508 -1.840 1.00 98.06 94 LEU A N 1
ATOM 709 C CA . LEU A 1 94 ? 5.440 5.359 -0.929 1.00 98.06 94 LEU A CA 1
ATOM 710 C C . LEU A 1 94 ? 5.574 5.775 0.538 1.00 98.06 94 LEU A C 1
ATOM 712 O O . LEU A 1 94 ? 4.825 5.288 1.381 1.00 98.06 94 LEU A O 1
ATOM 716 N N . ASP A 1 95 ? 6.477 6.709 0.839 1.00 98.00 95 ASP A N 1
ATOM 717 C CA . ASP A 1 95 ? 6.612 7.268 2.190 1.00 98.00 95 ASP A CA 1
ATOM 718 C C . ASP A 1 95 ? 5.360 8.068 2.592 1.00 98.00 95 ASP A C 1
ATOM 720 O O . ASP A 1 95 ? 4.925 8.021 3.742 1.00 98.00 95 ASP A O 1
ATOM 724 N N . TYR A 1 96 ? 4.726 8.754 1.634 1.00 97.94 96 TYR A N 1
ATOM 725 C CA . TYR A 1 96 ? 3.458 9.443 1.871 1.00 97.94 96 TYR A CA 1
ATOM 726 C C . TYR A 1 96 ? 2.293 8.471 2.106 1.00 97.94 96 TYR A C 1
ATOM 728 O O . TYR A 1 96 ? 1.501 8.686 3.025 1.00 97.94 96 TYR A O 1
ATOM 736 N N . LEU A 1 97 ? 2.199 7.387 1.323 1.00 97.75 97 LEU A N 1
ATOM 737 C CA . LEU A 1 97 ? 1.253 6.293 1.575 1.00 97.75 97 LEU A CA 1
ATOM 738 C C . LEU A 1 97 ? 1.452 5.718 2.982 1.00 97.75 97 LEU A C 1
ATOM 740 O O . LEU A 1 97 ? 0.477 5.539 3.705 1.00 97.75 97 LEU A O 1
ATOM 744 N N . TRP A 1 98 ? 2.700 5.451 3.372 1.00 97.44 98 TRP A N 1
ATOM 745 C CA . TRP A 1 98 ? 3.035 4.925 4.693 1.00 97.44 98 TRP A CA 1
ATOM 746 C C . TRP A 1 98 ? 2.555 5.848 5.820 1.00 97.44 98 TRP A C 1
ATOM 748 O O . TRP A 1 98 ? 1.835 5.388 6.703 1.00 97.44 98 TRP A O 1
ATOM 758 N N . GLY A 1 99 ? 2.864 7.148 5.753 1.00 96.56 99 GLY A N 1
ATOM 759 C CA . GLY A 1 99 ? 2.395 8.116 6.751 1.00 96.56 99 GLY A CA 1
ATOM 760 C C . GLY A 1 99 ? 0.868 8.227 6.793 1.00 96.56 99 GLY A C 1
ATOM 761 O O . GLY A 1 99 ? 0.275 8.211 7.865 1.00 96.56 99 GLY A O 1
ATOM 762 N N . SER A 1 100 ? 0.216 8.222 5.627 1.00 96.75 100 SER A N 1
ATOM 763 C CA . SER A 1 100 ? -1.252 8.257 5.543 1.00 96.75 100 SER A CA 1
ATOM 764 C C . SER A 1 100 ? -1.899 7.009 6.149 1.00 96.75 100 SER A C 1
ATOM 766 O O . SER A 1 100 ? -2.938 7.096 6.796 1.00 96.75 100 SER A O 1
ATOM 768 N N . LEU A 1 101 ? -1.295 5.834 5.950 1.00 96.62 101 LEU A N 1
ATOM 769 C CA . LEU A 1 101 ? -1.733 4.599 6.596 1.00 96.62 101 LEU A CA 1
ATOM 770 C C . LEU A 1 101 ? -1.540 4.662 8.115 1.00 96.62 101 LEU A C 1
ATOM 772 O O . LEU A 1 101 ? -2.388 4.151 8.837 1.00 96.62 101 LEU A O 1
ATOM 776 N N . PHE A 1 102 ? -0.463 5.286 8.599 1.00 93.31 102 PHE A N 1
ATOM 777 C CA . PHE A 1 102 ? -0.205 5.433 10.031 1.00 93.31 102 PHE A CA 1
ATOM 778 C C . PHE A 1 102 ? -1.307 6.250 10.706 1.00 93.31 102 PHE A C 1
ATOM 780 O O . PHE A 1 102 ? -1.895 5.792 11.681 1.00 93.31 102 PHE A O 1
ATOM 787 N N . ASP A 1 103 ? -1.673 7.387 10.115 1.00 93.00 103 ASP A N 1
ATOM 788 C CA . ASP A 1 103 ? -2.753 8.242 10.618 1.00 93.00 103 ASP A CA 1
ATOM 789 C C . ASP A 1 103 ? -4.140 7.574 10.541 1.00 93.00 103 ASP A C 1
ATOM 791 O O . ASP A 1 103 ? -5.028 7.884 11.331 1.00 93.00 103 ASP A O 1
ATOM 795 N N . LEU A 1 104 ? -4.358 6.679 9.569 1.00 93.56 104 LEU A N 1
ATOM 796 C CA . LEU A 1 104 ? -5.652 6.016 9.356 1.00 93.56 104 LEU A CA 1
ATOM 797 C C . LEU A 1 104 ? -5.878 4.775 10.223 1.00 93.56 104 LEU A C 1
ATOM 799 O O . LEU A 1 104 ? -7.037 4.407 10.438 1.00 93.56 104 LEU A O 1
ATOM 803 N N . LEU A 1 105 ? -4.797 4.096 10.609 1.00 91.56 105 LEU A N 1
ATOM 804 C CA . LEU A 1 105 ? -4.830 2.837 11.358 1.00 91.56 105 LEU A CA 1
ATOM 805 C C . LEU A 1 105 ? -4.590 3.027 12.863 1.00 91.56 105 LEU A C 1
ATOM 807 O O . LEU A 1 105 ? -4.845 2.091 13.618 1.00 91.56 105 LEU A O 1
ATOM 811 N N . ALA A 1 106 ? -4.103 4.200 13.281 1.00 80.62 106 ALA A N 1
ATOM 812 C CA . ALA A 1 106 ? -4.067 4.617 14.683 1.00 80.62 106 ALA A CA 1
ATOM 813 C C . ALA A 1 106 ? -5.483 4.796 15.261 1.00 80.62 106 ALA A C 1
ATOM 815 O O . ALA A 1 106 ? -5.661 4.457 16.454 1.00 80.62 106 ALA A O 1
#

pLDDT: mean 94.99, std 5.31, range [68.0, 98.69]

Nearest PDB structures (foldseek):
  6kg1-assembly1_A  TM=8.226E-01  e=1.541E-03  Helicobacter pylori 26695
  6ge8-assembly1_B  TM=6.824E-01  e=1.430E-02  Mycobacterium tuberculosis
  4wya-assembly2_C  TM=6.920E-01  e=1.618E-02  Mycobacterium tuberculosis H37Rv
  1qj3-assembly1_B  TM=6.938E-01  e=3.401E-02  Escherichia coli BL21(DE3)
  4wya-assembly1_A  TM=6.774E-01  e=5.935E-02  Mycobacterium tuberculosis H37Rv

Radius of gyration: 12.64 Å; Cα contacts (8 Å, |Δi|>4): 187; chains: 1; bounding box: 29×29×36 Å

Secondary structure (DSSP, 8-state):
---EEES-----TT-HHHHHHHHHHHHHHHHTT-TTS-EEEEEETTTTEEEEE-TTS-HHHHHHHIIIII-EEEEEETTEEEEE--TT--HHHHHHHHHHHHHHH-

Foldseek 3Di:
DDAAEQADADEDPPCLVVLLVLLVLLVVLQCVVPPQGWAWPDRDSRQSKTKTARPPDQQVVLQVCCCVPVNYHFDDDPRITIGHDYSPDDSVNSVSSSVSSVVVSD

Sequence (106 aa):
MRQIDLTDSIRTPGSEARIARLTRHLHARLLDFGPGGPKVLSADETAGTVRARFPGHSTAQVLDRLATSAGVRARLDGDCALFLLSSDTRFEDLDYLWGSLFDLLA

Mean predicted aligned error: 2.66 Å

Solvent-accessible surface area (backbone atoms only — not comparable to full-atom values): 5852 Å² total; per-residue (Å²): 131,66,79,44,77,20,66,56,60,61,85,54,92,92,32,57,73,55,19,28,51,51,28,53,48,48,50,50,55,43,56,72,56,48,90,82,35,52,44,74,79,46,69,40,37,89,74,10,31,40,31,30,34,40,69,100,52,59,37,67,57,53,43,52,47,33,37,74,76,58,29,37,40,53,34,76,53,90,75,26,39,34,39,28,41,25,70,80,64,48,71,70,56,48,54,49,50,49,54,52,48,51,73,72,72,108